Protein AF-E6PBZ8-F1 (afdb_monomer_lite)

Organism: NCBI:txid410659

Structure (mmCIF, N/CA/C/O backbone):
data_AF-E6PBZ8-F1
#
_entry.id   AF-E6PBZ8-F1
#
loop_
_atom_site.group_PDB
_atom_site.id
_atom_site.type_symbol
_atom_site.label_atom_id
_atom_site.label_alt_id
_atom_site.label_comp_id
_atom_site.label_asym_id
_atom_site.label_entity_id
_atom_site.label_seq_id
_atom_site.pdbx_PDB_ins_code
_atom_site.Cartn_x
_atom_site.Cartn_y
_atom_site.Cartn_z
_atom_site.occupancy
_atom_site.B_iso_or_equiv
_atom_site.auth_seq_id
_atom_site.auth_comp_id
_atom_site.auth_asym_id
_atom_site.auth_atom_id
_atom_site.pdbx_PDB_model_num
ATOM 1 N N . MET A 1 1 ? -17.687 26.657 34.876 1.00 52.50 1 MET A N 1
ATOM 2 C CA . MET A 1 1 ? -18.393 25.420 34.482 1.00 52.50 1 MET A CA 1
ATOM 3 C C . MET A 1 1 ? -18.304 25.271 32.972 1.00 52.50 1 MET A C 1
ATOM 5 O O . MET A 1 1 ? -19.085 25.896 32.281 1.00 52.50 1 MET A O 1
ATOM 9 N N . THR A 1 2 ? -17.357 24.486 32.464 1.00 48.31 2 THR A N 1
ATOM 10 C CA . THR A 1 2 ? -17.382 23.969 31.081 1.00 48.31 2 THR A CA 1
ATOM 11 C C . THR A 1 2 ? -16.402 22.808 31.036 1.00 48.31 2 THR A C 1
ATOM 13 O O . THR A 1 2 ? -15.195 22.968 30.885 1.00 48.31 2 THR A O 1
ATOM 16 N N . ARG A 1 3 ? -16.938 21.614 31.295 1.00 47.16 3 ARG A N 1
ATOM 17 C CA . ARG A 1 3 ? -16.211 20.349 31.195 1.00 47.16 3 ARG A CA 1
ATOM 18 C C . ARG A 1 3 ? -15.881 20.171 29.711 1.00 47.16 3 ARG A C 1
ATOM 20 O O . ARG A 1 3 ? -16.787 19.899 28.930 1.00 47.16 3 ARG A O 1
ATOM 27 N N . ARG A 1 4 ? -14.621 20.368 29.302 1.00 49.34 4 ARG A N 1
ATOM 28 C CA . ARG A 1 4 ? -14.159 19.893 27.991 1.00 49.34 4 ARG A CA 1
ATOM 29 C C . ARG A 1 4 ? -14.256 18.374 28.037 1.00 49.34 4 ARG A C 1
ATOM 31 O O . ARG A 1 4 ? -13.533 17.732 28.794 1.00 49.34 4 ARG A O 1
ATOM 38 N N . ALA A 1 5 ? -15.237 17.842 27.317 1.00 47.09 5 ALA A N 1
ATOM 39 C CA . ALA A 1 5 ? -15.477 16.419 27.206 1.00 47.09 5 ALA A CA 1
ATOM 40 C C . ALA A 1 5 ? -14.221 15.767 26.627 1.00 47.09 5 ALA A C 1
ATOM 42 O O . ALA A 1 5 ? -13.867 15.969 25.469 1.00 47.09 5 ALA A O 1
ATOM 43 N N . THR A 1 6 ? -13.528 15.016 27.472 1.00 49.75 6 THR A N 1
ATOM 44 C CA . THR A 1 6 ? -12.565 14.018 27.051 1.00 49.75 6 THR A CA 1
ATOM 45 C C . THR A 1 6 ? -13.349 12.956 26.291 1.00 49.75 6 THR A C 1
ATOM 47 O O . THR A 1 6 ? -14.029 12.126 26.894 1.00 49.75 6 THR A O 1
ATOM 50 N N . THR A 1 7 ? -13.285 12.962 24.960 1.00 50.97 7 THR A N 1
ATOM 51 C CA . THR A 1 7 ? -13.652 11.784 24.165 1.00 50.97 7 THR A CA 1
ATOM 52 C C . THR A 1 7 ? -12.567 10.736 24.364 1.00 50.97 7 THR A C 1
ATOM 54 O O . THR A 1 7 ? -11.676 10.526 23.549 1.00 50.97 7 THR A O 1
ATOM 57 N N . SER A 1 8 ? -12.630 10.127 25.544 1.00 61.25 8 SER A N 1
ATOM 58 C CA . SER A 1 8 ? -12.013 8.863 25.879 1.00 61.25 8 SER A CA 1
ATOM 59 C C . SER A 1 8 ? -12.792 7.780 25.148 1.00 61.25 8 SER A C 1
ATOM 61 O O . SER A 1 8 ? -13.760 7.244 25.684 1.00 61.25 8 SER A O 1
ATOM 63 N N . THR A 1 9 ? -12.338 7.428 23.953 1.00 54.09 9 THR A N 1
ATOM 64 C CA . THR A 1 9 ? -12.685 6.145 23.357 1.00 54.09 9 THR A CA 1
ATOM 65 C C . THR A 1 9 ? -11.416 5.313 23.326 1.00 54.09 9 THR A C 1
ATOM 67 O O . THR A 1 9 ? -10.569 5.468 22.453 1.00 54.09 9 THR A O 1
ATOM 70 N N . ARG A 1 10 ? -11.259 4.451 24.336 1.00 55.72 10 ARG A N 1
ATOM 71 C CA . ARG A 1 10 ? -10.284 3.360 24.300 1.00 55.72 10 ARG A CA 1
ATOM 72 C C . ARG A 1 10 ? -10.794 2.353 23.274 1.00 55.72 10 ARG A C 1
ATOM 74 O O . ARG A 1 10 ? -11.552 1.446 23.611 1.00 55.72 10 ARG A O 1
ATOM 81 N N . HIS A 1 11 ? -10.452 2.566 22.017 1.00 48.88 11 HIS A N 1
ATOM 82 C CA . HIS A 1 11 ? -10.556 1.552 20.982 1.00 48.88 11 HIS A CA 1
ATOM 83 C C . HIS A 1 11 ? -9.146 1.253 20.510 1.00 48.88 11 HIS A C 1
ATOM 85 O O . HIS A 1 11 ? -8.330 2.164 20.394 1.00 48.88 11 HIS A O 1
ATOM 91 N N . ASP A 1 12 ? -8.875 -0.032 20.323 1.00 54.25 12 ASP A N 1
ATOM 92 C CA . ASP A 1 12 ? -7.735 -0.572 19.595 1.00 54.25 12 ASP A CA 1
ATOM 93 C C . ASP A 1 12 ? -7.587 0.213 18.275 1.00 54.25 12 ASP A C 1
ATOM 95 O O . ASP A 1 12 ? -8.333 -0.010 17.319 1.00 54.25 12 ASP A O 1
ATOM 99 N N . GLY A 1 13 ? -6.759 1.268 18.295 1.00 56.31 13 GLY A N 1
ATOM 100 C CA . GLY A 1 13 ? -6.838 2.391 17.346 1.00 56.31 13 GLY A CA 1
ATOM 101 C C . GLY A 1 13 ? -6.682 1.947 15.897 1.00 56.31 13 GLY A C 1
ATOM 102 O O . GLY A 1 13 ? -7.365 2.450 15.000 1.00 56.31 13 GLY A O 1
ATOM 103 N N . THR A 1 14 ? -5.899 0.892 15.715 1.00 61.41 14 THR A N 1
ATOM 104 C CA . THR A 1 14 ? -5.510 0.327 14.434 1.00 61.41 14 THR A CA 1
ATOM 105 C C . THR A 1 14 ? -6.686 -0.273 13.679 1.00 61.41 14 THR A C 1
ATOM 107 O O . THR A 1 14 ? -6.867 -0.009 12.489 1.00 61.41 14 THR A O 1
ATOM 110 N N . SER A 1 15 ? -7.542 -1.030 14.371 1.00 64.38 15 SER A N 1
ATOM 111 C CA . SER A 1 15 ? -8.666 -1.730 13.744 1.00 64.38 15 SER A CA 1
ATOM 112 C C . SER A 1 15 ? -9.691 -0.748 13.159 1.00 64.38 15 SER A C 1
ATOM 114 O O . SER A 1 15 ? -10.219 -0.963 12.071 1.00 64.38 15 SER A O 1
ATOM 116 N N . SER A 1 16 ? -9.919 0.389 13.825 1.00 78.75 16 SER A N 1
ATOM 117 C CA . SER A 1 16 ? -10.888 1.398 13.367 1.00 78.75 16 SER A CA 1
ATOM 118 C C . SER A 1 16 ? -10.411 2.207 12.155 1.00 78.75 16 SER A C 1
ATOM 120 O O . SER A 1 16 ? -11.218 2.631 11.325 1.00 78.75 16 SER A O 1
ATOM 122 N N . ILE A 1 17 ? -9.099 2.416 12.036 1.00 85.94 17 ILE A N 1
ATOM 123 C CA . ILE A 1 17 ? -8.491 3.187 10.950 1.00 85.94 17 ILE A CA 1
ATOM 124 C C . ILE A 1 17 ? -8.441 2.347 9.674 1.00 85.94 17 ILE A C 1
ATOM 126 O O . ILE A 1 17 ? -8.851 2.820 8.615 1.00 85.94 17 ILE A O 1
ATOM 130 N N . VAL A 1 18 ? -8.046 1.076 9.784 1.00 87.56 18 VAL A N 1
ATOM 131 C CA . VAL A 1 18 ? -8.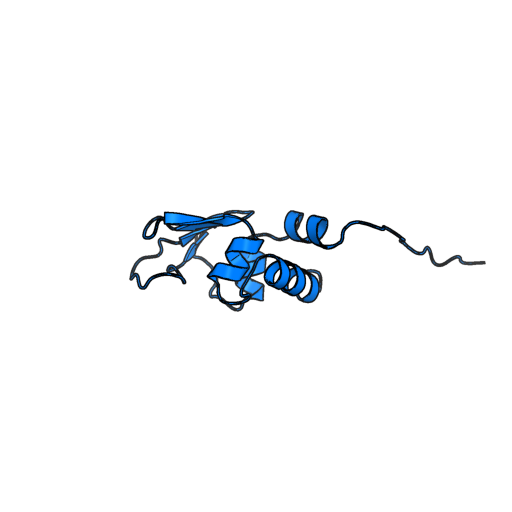046 0.127 8.659 1.00 87.56 18 VAL A CA 1
ATOM 132 C C . VAL A 1 18 ? -9.457 -0.053 8.081 1.00 87.56 18 VAL A C 1
ATOM 134 O O . VAL A 1 18 ? -9.629 -0.056 6.861 1.00 87.56 18 VAL A O 1
ATOM 137 N N . GLU A 1 19 ? -10.481 -0.114 8.938 1.00 87.69 19 GLU A N 1
ATOM 138 C CA . GLU A 1 19 ? -11.890 -0.212 8.526 1.00 87.69 19 GLU A CA 1
ATOM 139 C C . GLU A 1 19 ? -12.402 1.037 7.797 1.00 87.69 19 GLU A C 1
ATOM 141 O O . GLU A 1 19 ? -13.338 0.958 6.999 1.00 87.69 19 GLU A O 1
ATOM 146 N N . ARG A 1 20 ? -11.787 2.203 8.010 1.00 89.62 20 ARG A N 1
ATOM 147 C CA . ARG A 1 20 ? -12.161 3.459 7.341 1.00 89.62 20 ARG A CA 1
ATOM 148 C C . ARG A 1 20 ? -11.362 3.687 6.065 1.00 89.62 20 ARG A C 1
ATOM 150 O O . ARG A 1 20 ? -11.957 4.048 5.053 1.00 89.62 20 ARG A O 1
ATOM 157 N N . ALA A 1 21 ? -10.068 3.385 6.080 1.00 91.75 21 ALA A N 1
ATOM 158 C CA . ALA A 1 21 ? -9.177 3.566 4.943 1.00 91.75 21 ALA A CA 1
ATOM 159 C C . ALA A 1 21 ? -9.612 2.744 3.727 1.00 91.75 21 ALA A C 1
ATOM 161 O O . ALA A 1 21 ? -10.012 1.580 3.843 1.00 91.75 21 ALA A O 1
ATOM 162 N N . THR A 1 22 ? -9.545 3.349 2.544 1.00 93.69 22 THR A N 1
ATOM 163 C CA . THR A 1 22 ? -9.713 2.641 1.276 1.00 93.69 22 THR A CA 1
ATOM 164 C C . THR A 1 22 ? -8.370 2.394 0.603 1.00 93.69 22 THR A C 1
ATOM 166 O O . THR A 1 22 ? -7.373 3.055 0.893 1.00 93.69 22 THR A O 1
ATOM 169 N N . ALA A 1 23 ? -8.335 1.455 -0.343 1.00 93.75 23 ALA A N 1
ATOM 170 C CA . ALA A 1 23 ? -7.120 1.199 -1.112 1.00 93.75 23 ALA A CA 1
ATOM 171 C C . ALA A 1 23 ? -6.668 2.431 -1.912 1.00 93.75 23 ALA A C 1
ATOM 173 O O . ALA A 1 23 ? -5.475 2.616 -2.129 1.00 93.75 23 ALA A O 1
ATOM 174 N N . ARG A 1 24 ? -7.613 3.288 -2.329 1.00 92.62 24 ARG A N 1
ATOM 175 C CA . ARG A 1 24 ? -7.303 4.554 -3.005 1.00 92.62 24 ARG A CA 1
ATOM 176 C C . ARG A 1 24 ? -6.657 5.560 -2.061 1.00 92.62 24 ARG A C 1
ATOM 178 O O . ARG A 1 24 ? -5.685 6.190 -2.458 1.00 92.62 24 ARG A O 1
ATOM 185 N N . ASP A 1 25 ? -7.157 5.677 -0.831 1.00 93.31 25 ASP A N 1
ATOM 186 C CA . ASP A 1 25 ? -6.552 6.563 0.172 1.00 93.31 25 ASP A CA 1
ATOM 187 C C . ASP A 1 25 ? -5.110 6.145 0.441 1.00 93.31 25 ASP A C 1
ATOM 189 O O . ASP A 1 25 ? -4.202 6.964 0.380 1.00 93.31 25 ASP A O 1
ATOM 193 N N . VAL A 1 26 ? -4.887 4.845 0.644 1.00 93.69 26 VAL A N 1
ATOM 194 C CA . VAL A 1 26 ? -3.548 4.278 0.848 1.00 93.69 26 VAL A CA 1
ATOM 195 C C . VAL A 1 26 ? -2.638 4.554 -0.342 1.00 93.69 26 VAL A C 1
ATOM 197 O O . VAL A 1 26 ? -1.504 4.977 -0.148 1.00 93.69 26 VAL A O 1
ATOM 200 N N . LEU A 1 27 ? -3.127 4.349 -1.567 1.00 93.44 27 LEU A N 1
ATOM 201 C CA . LEU A 1 27 ? -2.354 4.606 -2.779 1.00 93.44 27 LEU A CA 1
ATOM 202 C C . LEU A 1 27 ? -1.915 6.076 -2.869 1.00 93.44 27 LEU A C 1
ATOM 204 O O . LEU A 1 27 ? -0.756 6.358 -3.171 1.00 93.44 27 LEU A O 1
ATOM 208 N N . ARG A 1 28 ? -2.832 6.999 -2.559 1.00 91.81 28 ARG A N 1
ATOM 209 C CA . ARG A 1 28 ? -2.568 8.439 -2.543 1.00 91.81 28 ARG A CA 1
ATOM 210 C C . ARG A 1 28 ? -1.566 8.820 -1.456 1.00 91.81 28 ARG A C 1
ATOM 212 O O . ARG A 1 28 ? -0.613 9.534 -1.747 1.00 91.81 28 ARG A O 1
ATOM 219 N N . LEU A 1 29 ? -1.754 8.322 -0.233 1.00 92.44 29 LEU A N 1
ATOM 220 C CA . LEU A 1 29 ? -0.843 8.555 0.894 1.00 92.44 29 LEU A CA 1
ATOM 221 C C . LEU A 1 29 ? 0.562 8.007 0.614 1.00 92.44 29 LEU A C 1
ATOM 223 O O . LEU A 1 29 ? 1.554 8.621 0.989 1.00 92.44 29 LEU A O 1
ATOM 227 N N . ALA A 1 30 ? 0.651 6.877 -0.087 1.00 91.19 30 ALA A N 1
ATOM 228 C CA . ALA A 1 30 ? 1.911 6.273 -0.507 1.00 91.19 30 ALA A CA 1
ATOM 229 C C . ALA A 1 30 ? 2.578 6.998 -1.697 1.00 91.19 30 ALA A C 1
ATOM 231 O O . ALA A 1 30 ? 3.668 6.609 -2.108 1.00 91.19 30 ALA A O 1
ATOM 232 N N . GLY A 1 31 ? 1.945 8.032 -2.267 1.00 90.56 31 GLY A N 1
ATOM 233 C CA . GLY A 1 31 ? 2.504 8.832 -3.361 1.00 90.56 31 GLY A CA 1
ATOM 234 C C . GLY A 1 31 ? 2.471 8.156 -4.736 1.00 90.56 31 GLY A C 1
ATOM 235 O O . GLY A 1 31 ? 3.212 8.555 -5.635 1.00 90.56 31 GLY A O 1
ATOM 236 N N . PHE A 1 32 ? 1.635 7.134 -4.923 1.00 89.25 32 PHE A N 1
ATOM 237 C CA . PHE A 1 32 ? 1.489 6.457 -6.211 1.00 89.25 32 PHE A CA 1
ATOM 238 C C . PHE A 1 32 ? 0.545 7.224 -7.145 1.00 89.25 32 PHE A C 1
ATOM 240 O O . PHE A 1 32 ? -0.317 7.991 -6.715 1.00 89.25 32 PHE A O 1
ATOM 247 N N . ALA A 1 33 ? 0.703 6.998 -8.452 1.00 85.31 33 ALA A N 1
ATOM 248 C CA . ALA A 1 33 ? -0.156 7.607 -9.462 1.00 85.31 33 ALA A CA 1
ATOM 249 C C . ALA A 1 33 ? -1.622 7.176 -9.289 1.00 85.31 33 ALA A C 1
ATOM 251 O O . ALA A 1 33 ? -1.907 6.022 -8.957 1.00 85.31 33 ALA A O 1
ATOM 252 N N . GLU A 1 34 ? -2.548 8.099 -9.563 1.00 87.88 34 GLU A N 1
ATOM 253 C CA . GLU A 1 34 ? -3.981 7.811 -9.503 1.00 87.88 34 GLU A CA 1
ATOM 254 C C . GLU A 1 34 ? -4.337 6.646 -10.443 1.00 87.88 34 GLU A C 1
ATOM 256 O O . GLU A 1 34 ? -3.836 6.564 -11.574 1.00 87.88 34 GLU A O 1
ATOM 261 N N . PRO A 1 35 ? -5.207 5.727 -9.994 1.00 91.06 35 PRO A N 1
ATOM 262 C CA . PRO A 1 35 ? -5.604 4.599 -10.808 1.00 91.06 35 PRO A CA 1
ATOM 263 C C . PRO A 1 35 ? -6.398 5.053 -12.029 1.00 91.06 35 PRO A C 1
ATOM 265 O O . PRO A 1 35 ? -7.033 6.108 -12.045 1.00 91.06 35 PRO A O 1
ATOM 268 N N . ASN A 1 36 ? -6.422 4.209 -13.058 1.00 90.88 36 ASN A N 1
ATOM 269 C CA . ASN A 1 36 ? -7.251 4.474 -14.226 1.00 90.88 36 ASN A CA 1
ATOM 270 C C . ASN A 1 36 ? -8.758 4.456 -13.879 1.00 90.88 36 ASN A C 1
ATOM 272 O O . ASN A 1 36 ? -9.170 4.116 -12.767 1.00 90.88 36 ASN A O 1
ATOM 276 N N . ARG A 1 37 ? -9.611 4.763 -14.868 1.00 87.69 37 ARG A N 1
ATOM 277 C CA . ARG A 1 37 ? -11.082 4.793 -14.708 1.00 87.69 37 ARG A CA 1
ATOM 278 C C . ARG A 1 37 ? -11.681 3.489 -14.161 1.00 87.69 37 ARG A C 1
ATOM 280 O O . ARG A 1 37 ? -12.743 3.525 -13.550 1.00 87.69 37 ARG A O 1
ATOM 287 N N . SER A 1 38 ? -10.994 2.366 -14.347 1.00 88.94 38 SER A N 1
ATOM 288 C CA . SER A 1 38 ? -11.396 1.046 -13.860 1.00 88.94 38 SER A CA 1
ATOM 289 C C . SER A 1 38 ? -10.760 0.671 -12.515 1.00 88.94 38 SER A C 1
ATOM 291 O O . SER A 1 38 ? -10.889 -0.468 -12.088 1.00 88.94 38 SER A O 1
ATOM 293 N N . GLY A 1 39 ? -10.051 1.588 -11.847 1.00 90.81 39 GLY A N 1
ATOM 294 C CA . GLY A 1 39 ? -9.397 1.315 -10.567 1.00 90.81 39 GLY A CA 1
ATOM 295 C C . GLY A 1 39 ? -8.118 0.483 -10.685 1.00 90.81 39 GLY A C 1
ATOM 296 O O . GLY A 1 39 ? -7.729 -0.154 -9.711 1.00 90.81 39 GLY A O 1
ATOM 297 N N . MET A 1 40 ? -7.473 0.449 -11.855 1.00 92.81 40 MET A N 1
ATOM 298 C CA . MET A 1 40 ? -6.275 -0.363 -12.080 1.00 92.81 40 MET A CA 1
ATOM 299 C C . MET A 1 40 ? -5.010 0.480 -12.265 1.00 92.81 40 MET A C 1
ATOM 301 O O . MET A 1 40 ? -5.057 1.566 -12.848 1.00 92.81 40 MET A O 1
ATOM 305 N N . ILE A 1 41 ? -3.882 -0.071 -11.817 1.00 91.81 41 ILE A N 1
ATOM 306 C CA . ILE A 1 41 ? -2.518 0.434 -12.033 1.00 91.81 41 ILE A CA 1
ATOM 307 C C . ILE A 1 41 ? -1.612 -0.688 -12.562 1.00 91.81 41 ILE A C 1
ATOM 309 O O . ILE A 1 41 ? -1.985 -1.867 -12.538 1.00 91.81 41 ILE A O 1
ATOM 313 N N . SER A 1 42 ? -0.421 -0.333 -13.045 1.00 92.31 42 SER A N 1
ATOM 314 C CA . SER A 1 42 ? 0.646 -1.313 -13.282 1.00 92.31 42 SER A CA 1
ATOM 315 C C . SER A 1 42 ? 1.059 -1.946 -11.957 1.00 92.31 42 SER A C 1
ATOM 317 O O . SER A 1 42 ? 1.142 -1.251 -10.943 1.00 92.31 42 SER A O 1
ATOM 319 N N . CYS A 1 43 ? 1.297 -3.257 -11.938 1.00 91.69 43 CYS A N 1
ATOM 320 C CA . CYS A 1 43 ? 1.646 -3.921 -10.693 1.00 91.69 43 CYS A CA 1
ATOM 321 C C . CYS A 1 43 ? 2.974 -3.391 -10.120 1.00 91.69 43 CYS A C 1
ATOM 323 O O . CYS A 1 43 ? 3.981 -3.394 -10.822 1.00 91.69 43 CYS A O 1
ATOM 325 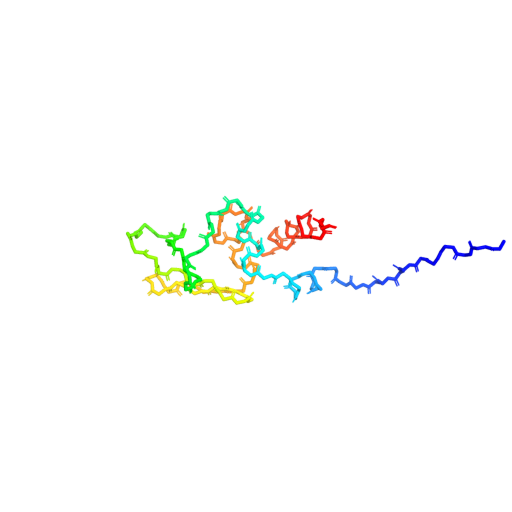N N . PRO A 1 44 ? 3.007 -2.996 -8.833 1.00 87.81 44 PRO A N 1
ATOM 326 C CA . PRO A 1 44 ? 4.244 -2.579 -8.171 1.00 87.81 44 PRO A CA 1
ATOM 327 C C . PRO A 1 44 ? 5.157 -3.765 -7.805 1.00 87.81 44 PRO A C 1
ATOM 329 O O . PRO A 1 44 ? 6.313 -3.564 -7.457 1.00 87.81 44 PRO A O 1
ATOM 332 N N . ILE A 1 45 ? 4.647 -5.002 -7.881 1.00 88.88 45 ILE A N 1
ATOM 333 C CA . ILE A 1 45 ? 5.343 -6.225 -7.441 1.00 88.88 45 ILE A CA 1
ATOM 334 C C . ILE A 1 45 ? 6.128 -6.874 -8.588 1.00 88.88 45 ILE A C 1
ATOM 336 O O . ILE A 1 45 ? 7.185 -7.456 -8.367 1.00 88.88 45 ILE A O 1
ATOM 340 N N . HIS A 1 46 ? 5.608 -6.813 -9.815 1.00 88.06 46 HIS A N 1
ATOM 341 C CA . HIS A 1 46 ? 6.247 -7.411 -10.984 1.00 88.06 46 HIS A CA 1
ATOM 342 C C . HIS A 1 46 ? 6.227 -6.436 -12.154 1.00 88.06 46 HIS A C 1
ATOM 344 O O . HIS A 1 46 ? 5.276 -5.679 -12.328 1.00 88.06 46 HIS A O 1
ATOM 350 N N . ALA A 1 47 ? 7.273 -6.477 -12.975 1.00 86.75 47 ALA A N 1
ATOM 351 C CA . ALA A 1 47 ? 7.355 -5.631 -14.151 1.00 86.75 47 ALA A CA 1
ATOM 352 C C . ALA A 1 47 ? 6.369 -6.114 -15.226 1.00 86.75 47 ALA A C 1
ATOM 354 O O . ALA A 1 47 ? 6.571 -7.157 -15.849 1.00 86.75 47 ALA A O 1
ATOM 355 N N . GLU A 1 48 ? 5.324 -5.329 -15.473 1.00 84.62 48 GLU A N 1
ATOM 356 C CA . GLU A 1 48 ? 4.380 -5.532 -16.570 1.00 84.62 48 GLU A CA 1
ATOM 357 C C . GLU A 1 48 ? 4.124 -4.235 -17.342 1.00 84.62 48 GLU A C 1
ATOM 359 O O . GLU A 1 48 ? 4.339 -3.131 -16.841 1.00 84.62 48 GLU A O 1
ATOM 364 N N . ARG A 1 49 ? 3.656 -4.369 -18.588 1.00 82.25 49 ARG A N 1
ATOM 365 C CA . ARG A 1 49 ? 3.326 -3.224 -19.456 1.00 82.25 49 ARG A CA 1
ATOM 366 C C . ARG A 1 49 ? 1.854 -2.822 -19.390 1.00 82.25 49 ARG A C 1
ATOM 368 O O . ARG A 1 49 ? 1.508 -1.725 -19.815 1.00 82.25 49 ARG A O 1
ATOM 375 N N . SER A 1 50 ? 0.991 -3.712 -18.913 1.00 86.06 50 SER A N 1
ATOM 376 C CA . SER A 1 50 ? -0.447 -3.483 -18.805 1.00 86.06 50 SER A CA 1
ATOM 377 C C . SER A 1 50 ? -0.821 -3.144 -17.363 1.00 86.06 50 SER A C 1
ATOM 379 O O . SER A 1 50 ? -0.058 -3.382 -16.436 1.00 86.06 50 SER A O 1
ATOM 381 N N . ALA A 1 51 ? -1.990 -2.544 -17.154 1.00 88.50 51 ALA A N 1
ATOM 382 C CA . ALA A 1 51 ? -2.510 -2.355 -15.807 1.00 88.50 51 ALA A CA 1
ATOM 383 C C . ALA A 1 51 ? -3.242 -3.634 -15.380 1.00 88.50 51 ALA A 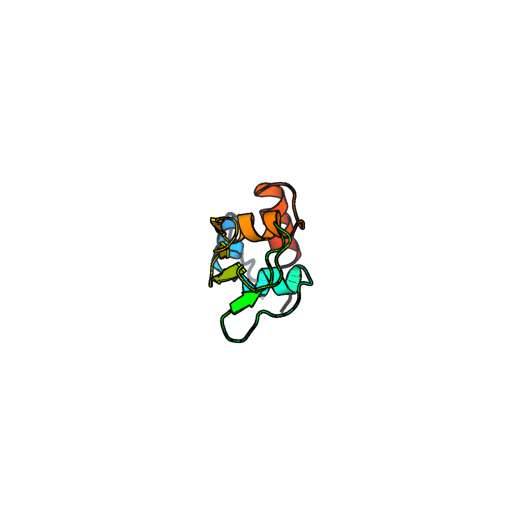C 1
ATOM 385 O O . ALA A 1 51 ? -4.390 -3.827 -15.780 1.00 88.50 51 ALA A O 1
ATOM 386 N N . SER A 1 52 ? -2.598 -4.514 -14.605 1.00 90.38 52 SER A N 1
ATOM 387 C CA . SER A 1 52 ? -3.247 -5.722 -14.065 1.00 90.38 52 SER A CA 1
ATOM 388 C C . SER A 1 52 ? -3.508 -5.674 -12.559 1.00 90.38 52 SER A C 1
ATOM 390 O O . SER A 1 52 ? -4.074 -6.620 -12.007 1.00 90.38 52 SER A O 1
ATOM 392 N N . PHE A 1 53 ? -3.128 -4.594 -11.872 1.00 93.56 53 PHE A N 1
ATOM 393 C CA . PHE A 1 53 ? -3.321 -4.435 -10.433 1.00 93.56 53 PHE A CA 1
ATOM 394 C C . PHE A 1 53 ? -4.588 -3.635 -10.139 1.00 93.56 53 PHE A C 1
ATOM 396 O O . PHE A 1 53 ? -4.607 -2.413 -10.254 1.00 93.56 53 PHE A O 1
ATOM 403 N N . HIS A 1 54 ? -5.656 -4.331 -9.766 1.00 94.69 54 HIS A N 1
ATOM 404 C CA . HIS A 1 54 ? -6.955 -3.746 -9.459 1.00 94.69 54 HIS A CA 1
ATOM 405 C C . HIS A 1 54 ? -7.048 -3.393 -7.973 1.00 94.69 54 HIS A C 1
ATOM 407 O O . HIS A 1 54 ? -6.966 -4.263 -7.102 1.00 94.69 54 HIS A O 1
ATOM 413 N N . LEU A 1 55 ? -7.248 -2.107 -7.698 1.00 94.69 55 LEU A N 1
ATOM 414 C CA . LEU A 1 55 ? -7.559 -1.578 -6.377 1.00 94.69 55 LEU A CA 1
ATOM 415 C C . LEU A 1 55 ? -9.051 -1.744 -6.095 1.00 94.69 55 LEU A C 1
ATOM 417 O O . LEU A 1 55 ? -9.903 -1.167 -6.769 1.00 94.69 55 LEU A O 1
ATOM 421 N N . LEU A 1 56 ? -9.351 -2.534 -5.073 1.00 93.25 56 LEU A N 1
ATOM 422 C CA . LEU A 1 56 ? -10.694 -2.715 -4.536 1.00 93.25 56 LEU A CA 1
ATOM 423 C C . LEU A 1 56 ? -10.935 -1.679 -3.434 1.00 93.25 56 LEU A C 1
ATOM 425 O O . LEU A 1 56 ? -10.012 -1.013 -2.985 1.00 93.25 56 LEU A O 1
ATOM 429 N N . THR A 1 57 ? -12.155 -1.566 -2.911 1.00 92.19 57 THR A N 1
ATOM 430 C CA . THR A 1 57 ? -12.424 -0.609 -1.823 1.00 92.19 57 THR A CA 1
ATOM 431 C C . THR A 1 57 ? -11.556 -0.871 -0.588 1.00 92.19 57 THR A C 1
ATOM 433 O O . THR A 1 57 ? -11.009 0.071 -0.024 1.00 92.19 57 THR A O 1
ATOM 436 N N . LYS A 1 58 ? -11.391 -2.138 -0.186 1.00 93.12 58 LYS A N 1
ATOM 437 C CA . LYS A 1 58 ? -10.706 -2.547 1.058 1.00 93.12 58 LYS A CA 1
ATOM 438 C C . LYS A 1 58 ? -9.488 -3.449 0.838 1.00 93.12 58 LYS A C 1
ATOM 440 O O . LYS A 1 58 ? -9.102 -4.214 1.717 1.00 93.12 58 LYS A O 1
ATOM 445 N N . GLY A 1 59 ? -8.886 -3.386 -0.343 1.00 93.38 59 GLY A N 1
ATOM 446 C CA . GLY A 1 59 ? -7.750 -4.237 -0.672 1.00 93.38 59 GLY A CA 1
ATOM 447 C C . GLY A 1 59 ? -7.383 -4.170 -2.141 1.00 93.38 59 GLY A C 1
ATOM 448 O O . GLY A 1 59 ? -7.682 -3.194 -2.826 1.00 93.38 59 GLY A O 1
ATOM 449 N N . PHE A 1 60 ? -6.754 -5.226 -2.638 1.00 95.75 60 PHE A N 1
ATOM 450 C CA . PHE A 1 60 ? -6.290 -5.273 -4.016 1.00 95.75 60 PHE A CA 1
ATOM 451 C C . PHE A 1 60 ? -6.252 -6.691 -4.570 1.00 95.75 60 PHE A C 1
ATOM 453 O O . PHE A 1 60 ? -6.233 -7.684 -3.834 1.00 95.75 60 PHE A O 1
ATOM 460 N N . ARG A 1 61 ? -6.182 -6.770 -5.898 1.00 95.75 61 ARG A N 1
ATOM 461 C CA . ARG A 1 61 ? -5.880 -8.000 -6.619 1.00 95.75 61 ARG A CA 1
ATOM 462 C C . ARG A 1 61 ? -5.114 -7.708 -7.902 1.00 95.75 61 ARG A C 1
ATOM 464 O O . ARG A 1 61 ? -5.564 -6.930 -8.734 1.00 95.75 61 ARG A O 1
ATOM 471 N N . CYS A 1 62 ? -4.004 -8.404 -8.099 1.00 95.00 62 CYS A N 1
ATOM 472 C CA . CYS A 1 62 ? -3.270 -8.433 -9.351 1.00 95.00 62 CYS A CA 1
ATOM 473 C C . CYS A 1 62 ? -3.652 -9.670 -10.168 1.00 95.00 62 CYS A C 1
ATOM 475 O O . CYS A 1 62 ? -3.554 -10.798 -9.684 1.00 95.00 62 CYS A O 1
ATOM 477 N N . PHE A 1 63 ? -4.083 -9.463 -11.411 1.00 91.31 63 PHE A N 1
ATOM 478 C CA . PHE A 1 63 ? -4.431 -10.550 -12.327 1.00 91.31 63 PHE A CA 1
ATOM 479 C C . PHE A 1 63 ? -3.197 -11.173 -12.999 1.00 91.31 63 PHE A C 1
ATOM 481 O O . PHE A 1 63 ? -3.268 -12.337 -13.380 1.00 91.31 63 PHE A O 1
ATOM 488 N N . GLY A 1 64 ? -2.085 -10.435 -13.116 1.00 89.44 64 GLY A N 1
ATOM 489 C CA . GLY A 1 64 ? -0.842 -10.919 -13.727 1.00 89.44 64 GLY A CA 1
ATOM 490 C C . GLY A 1 64 ? -0.040 -11.864 -12.827 1.00 89.44 64 GLY A C 1
ATOM 491 O O . GLY A 1 64 ? 0.270 -12.980 -13.232 1.00 89.44 64 GLY A O 1
ATOM 492 N N . CYS A 1 65 ? 0.260 -11.451 -11.589 1.00 91.56 65 CYS A N 1
ATOM 493 C CA . CYS A 1 65 ? 1.073 -12.248 -10.656 1.00 91.56 65 CYS A CA 1
ATOM 494 C C . CYS A 1 65 ? 0.268 -12.992 -9.576 1.00 91.56 65 CYS A C 1
ATOM 496 O O . CYS A 1 65 ? 0.833 -13.769 -8.812 1.00 91.56 65 CYS A O 1
ATOM 498 N N . GLY A 1 66 ? -1.043 -12.747 -9.474 1.00 91.19 66 GLY A N 1
ATOM 499 C CA . GLY A 1 66 ? -1.919 -13.402 -8.496 1.00 91.19 66 GLY A CA 1
ATOM 500 C C . GLY A 1 66 ? -1.888 -12.811 -7.082 1.00 91.19 66 GLY A C 1
ATOM 501 O O . GLY A 1 66 ? -2.633 -13.282 -6.219 1.00 91.19 66 GLY A O 1
ATOM 502 N N . ALA A 1 67 ? -1.083 -11.773 -6.835 1.00 93.62 67 ALA A N 1
ATOM 503 C CA . ALA A 1 67 ? -1.036 -11.098 -5.541 1.00 93.62 67 ALA A CA 1
ATOM 504 C C . ALA A 1 67 ? -2.412 -10.532 -5.154 1.00 93.62 67 ALA A C 1
ATOM 506 O O . ALA A 1 67 ? -3.126 -9.958 -5.979 1.00 93.62 67 ALA A O 1
ATOM 507 N N . ARG A 1 68 ? -2.789 -10.690 -3.888 1.00 95.25 68 ARG A N 1
ATOM 508 C CA . ARG A 1 68 ? -4.052 -10.200 -3.327 1.00 95.25 68 ARG A CA 1
ATOM 509 C C . ARG A 1 68 ? -3.894 -9.966 -1.834 1.00 95.25 68 ARG A C 1
ATOM 511 O O . ARG A 1 68 ? -3.107 -10.659 -1.194 1.00 95.25 68 ARG A O 1
ATOM 518 N N . GLY A 1 69 ? -4.684 -9.059 -1.283 1.00 94.50 69 GLY A N 1
ATOM 519 C CA . GLY A 1 69 ? -4.649 -8.771 0.145 1.00 94.50 69 GLY A CA 1
ATOM 520 C C . GLY A 1 69 ? -5.563 -7.620 0.536 1.00 94.50 69 GLY A C 1
ATOM 521 O O . GLY A 1 69 ? -6.233 -7.028 -0.315 1.00 94.50 69 GLY A O 1
ATOM 522 N N . GLY A 1 70 ? -5.606 -7.338 1.836 1.00 94.56 70 GLY A N 1
ATOM 523 C CA . GLY A 1 70 ? -6.348 -6.210 2.394 1.00 94.56 70 GLY A CA 1
ATOM 524 C C . GLY A 1 70 ? -5.553 -4.905 2.345 1.00 94.56 70 GLY A C 1
ATOM 525 O O . GLY A 1 70 ? -4.528 -4.801 1.675 1.00 94.56 70 GLY A O 1
ATOM 526 N N . ILE A 1 71 ? -6.012 -3.907 3.100 1.00 95.06 71 ILE A N 1
ATOM 527 C CA . ILE A 1 71 ? -5.356 -2.594 3.211 1.00 95.06 71 ILE A CA 1
ATOM 528 C C . ILE A 1 71 ? -3.921 -2.691 3.750 1.00 95.06 71 ILE A C 1
ATOM 530 O O . ILE A 1 71 ? -3.016 -2.085 3.190 1.00 95.06 71 ILE A O 1
ATOM 534 N N . LEU A 1 72 ? -3.682 -3.474 4.804 1.00 94.06 72 LEU A N 1
ATOM 535 C CA . LEU A 1 72 ? -2.333 -3.601 5.374 1.00 94.06 72 LEU A CA 1
ATOM 536 C C . LEU A 1 72 ? -1.372 -4.324 4.426 1.00 94.06 72 LEU A C 1
ATOM 538 O O . LEU A 1 72 ? -0.214 -3.935 4.299 1.00 94.06 72 LEU A O 1
ATOM 542 N N . ASP A 1 73 ? -1.868 -5.342 3.722 1.00 94.31 73 ASP A N 1
ATOM 543 C CA . ASP A 1 73 ? -1.085 -6.032 2.696 1.00 94.31 73 ASP A CA 1
ATOM 544 C C . ASP A 1 73 ? -0.774 -5.094 1.530 1.00 94.31 73 ASP A C 1
ATOM 546 O O . ASP A 1 73 ? 0.319 -5.160 0.981 1.00 94.31 73 ASP A O 1
ATOM 550 N N . LEU A 1 74 ? -1.709 -4.202 1.173 1.00 94.56 74 LEU A N 1
ATOM 551 C CA . LEU A 1 74 ? -1.498 -3.194 0.138 1.00 94.56 74 LEU A CA 1
ATOM 552 C C . LEU A 1 74 ? -0.307 -2.293 0.483 1.00 94.56 74 LEU A C 1
ATOM 554 O O . LEU A 1 74 ? 0.574 -2.108 -0.346 1.00 94.56 74 LEU A O 1
ATOM 558 N N . ILE A 1 75 ? -0.251 -1.776 1.712 1.00 94.69 75 ILE A N 1
ATOM 559 C CA . ILE A 1 75 ? 0.853 -0.924 2.182 1.00 94.69 75 ILE A CA 1
ATOM 560 C C . ILE A 1 75 ? 2.190 -1.672 2.085 1.00 94.69 75 ILE A C 1
ATOM 562 O O . ILE A 1 75 ? 3.183 -1.115 1.614 1.00 94.69 75 ILE A O 1
ATOM 566 N N . ALA A 1 76 ? 2.204 -2.952 2.466 1.00 93.19 76 ALA A N 1
ATOM 567 C CA . ALA A 1 76 ? 3.401 -3.776 2.373 1.00 93.19 76 ALA A CA 1
ATOM 568 C C . ALA A 1 76 ? 3.847 -4.001 0.915 1.00 93.19 76 ALA A C 1
ATOM 570 O O . ALA A 1 76 ? 5.017 -3.811 0.590 1.00 93.19 76 ALA A O 1
ATOM 571 N N . VAL A 1 77 ? 2.928 -4.340 -0.001 1.00 91.56 77 VAL A N 1
ATOM 572 C CA . VAL A 1 77 ? 3.287 -4.571 -1.417 1.00 91.56 77 VAL A CA 1
ATOM 573 C C . VAL A 1 77 ? 3.643 -3.297 -2.179 1.00 91.56 77 VAL A C 1
ATOM 575 O O . VAL A 1 77 ? 4.322 -3.377 -3.199 1.00 91.56 77 VAL A O 1
ATOM 578 N N . LEU A 1 78 ? 3.201 -2.131 -1.703 1.00 91.62 78 LEU A N 1
ATOM 579 C CA . LEU A 1 78 ? 3.628 -0.832 -2.226 1.00 91.62 78 LEU A CA 1
ATOM 580 C C . LEU A 1 78 ? 5.052 -0.460 -1.773 1.00 91.62 78 LEU A C 1
ATOM 582 O O . LEU A 1 78 ? 5.578 0.556 -2.216 1.00 91.62 78 LEU A O 1
ATOM 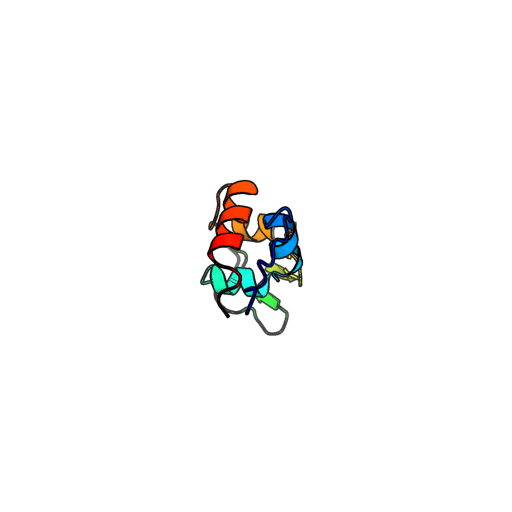586 N N . GLY A 1 79 ? 5.687 -1.265 -0.913 1.00 90.81 79 GLY A N 1
ATOM 587 C CA . GLY A 1 79 ? 7.044 -1.020 -0.417 1.00 90.81 79 GLY A CA 1
ATOM 588 C C . GLY A 1 79 ? 7.124 0.063 0.660 1.00 90.81 79 GLY A C 1
ATOM 589 O O . GLY A 1 79 ? 8.212 0.535 0.973 1.00 90.81 79 GLY A O 1
ATOM 590 N N . VAL A 1 80 ? 5.983 0.459 1.230 1.00 90.50 80 VAL A N 1
ATOM 591 C CA . VAL A 1 80 ? 5.901 1.476 2.288 1.00 90.50 80 VAL A CA 1
ATOM 592 C C . VAL A 1 80 ? 6.296 0.892 3.648 1.00 90.50 80 VAL A C 1
ATOM 594 O O . VAL A 1 80 ? 6.901 1.576 4.469 1.00 90.50 80 VAL A O 1
ATOM 597 N N . ALA A 1 81 ? 5.969 -0.381 3.883 1.00 91.00 81 ALA A N 1
ATOM 598 C CA . ALA A 1 81 ? 6.246 -1.091 5.128 1.00 91.00 81 ALA A CA 1
ATOM 599 C C . ALA A 1 81 ? 6.716 -2.530 4.864 1.00 91.00 81 ALA A C 1
ATOM 601 O O . ALA A 1 81 ? 6.366 -3.127 3.849 1.00 91.00 81 ALA A O 1
ATOM 602 N N . GLY A 1 82 ? 7.505 -3.092 5.784 1.00 86.38 82 GLY A N 1
ATOM 603 C CA . GLY A 1 82 ? 8.054 -4.449 5.652 1.00 86.38 82 GLY A CA 1
ATOM 604 C C . GLY A 1 82 ? 7.125 -5.562 6.148 1.00 86.38 82 GLY A C 1
ATOM 605 O O . GLY A 1 82 ? 7.285 -6.716 5.758 1.00 86.38 82 GLY A O 1
ATOM 606 N N . ASP A 1 83 ? 6.154 -5.235 7.000 1.00 88.50 83 ASP A N 1
ATOM 607 C CA . ASP A 1 83 ? 5.241 -6.189 7.627 1.00 88.50 83 ASP A CA 1
ATOM 608 C C . ASP A 1 8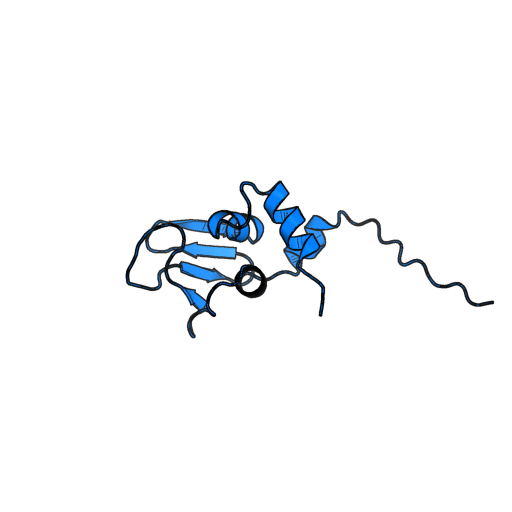3 ? 3.892 -5.528 7.978 1.00 88.50 83 ASP A C 1
ATOM 610 O O . ASP A 1 83 ? 3.704 -4.319 7.837 1.00 88.50 83 ASP A O 1
ATOM 614 N N . ARG A 1 84 ? 2.918 -6.323 8.441 1.00 87.50 84 ARG A N 1
ATOM 615 C CA . ARG A 1 84 ? 1.565 -5.825 8.748 1.00 87.50 84 ARG A CA 1
ATOM 616 C C . ARG A 1 84 ? 1.519 -4.861 9.936 1.00 87.50 84 ARG A C 1
ATOM 618 O O . ARG A 1 84 ? 0.656 -3.988 9.945 1.00 87.50 84 ARG A O 1
ATOM 625 N N . ALA A 1 85 ? 2.391 -5.016 10.931 1.00 88.19 85 ALA A N 1
ATOM 626 C CA . ALA A 1 85 ? 2.411 -4.156 12.111 1.00 88.19 85 ALA A CA 1
ATOM 627 C C . ALA A 1 85 ? 3.019 -2.788 11.778 1.00 88.19 85 ALA A C 1
ATOM 629 O O . ALA A 1 85 ? 2.468 -1.756 12.164 1.00 88.19 85 ALA A O 1
ATOM 630 N N . THR A 1 86 ? 4.102 -2.763 10.998 1.00 92.50 86 THR A N 1
ATOM 631 C CA . THR A 1 86 ? 4.666 -1.505 10.484 1.00 92.50 86 THR A CA 1
ATOM 632 C C . THR A 1 86 ? 3.714 -0.812 9.510 1.00 92.50 86 THR A C 1
ATOM 634 O O . THR A 1 86 ? 3.551 0.404 9.588 1.00 92.50 86 THR A O 1
ATOM 637 N N . ALA A 1 87 ? 3.000 -1.571 8.673 1.00 93.00 87 ALA A N 1
ATOM 638 C CA . ALA A 1 87 ? 1.959 -1.038 7.795 1.00 93.00 87 ALA A CA 1
ATOM 639 C C . ALA A 1 87 ? 0.808 -0.385 8.571 1.00 93.00 87 ALA A C 1
ATOM 641 O O . ALA A 1 87 ? 0.359 0.704 8.221 1.00 93.00 87 ALA A O 1
ATOM 642 N N . ALA A 1 88 ? 0.340 -1.048 9.630 1.00 91.69 88 ALA A N 1
ATOM 643 C CA . ALA A 1 88 ? -0.694 -0.531 10.516 1.00 91.69 88 ALA A CA 1
ATOM 644 C C . ALA A 1 88 ? -0.286 0.813 11.118 1.00 91.69 88 ALA A C 1
ATOM 646 O O . ALA A 1 88 ? -1.001 1.796 10.955 1.00 91.69 88 ALA A O 1
ATOM 647 N N . ARG A 1 89 ? 0.898 0.869 11.730 1.00 90.69 89 ARG A N 1
ATOM 648 C CA . ARG A 1 89 ? 1.426 2.094 12.328 1.00 90.69 89 ARG A CA 1
ATOM 649 C C . ARG A 1 89 ? 1.579 3.223 11.307 1.00 90.69 89 ARG A C 1
ATOM 651 O O . ARG A 1 89 ? 1.159 4.343 11.576 1.00 90.69 89 ARG A O 1
ATOM 658 N N . TRP A 1 90 ? 2.139 2.930 10.132 1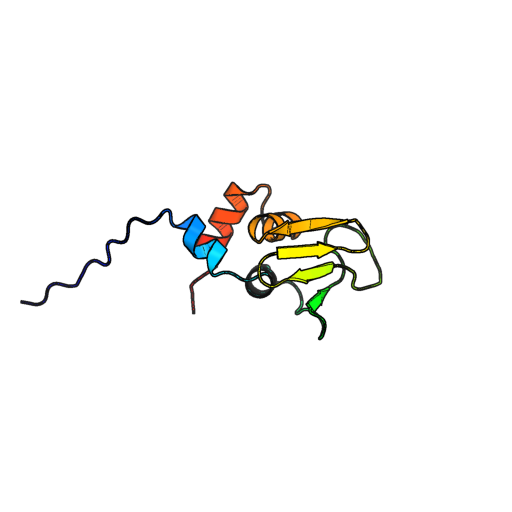.00 93.19 90 TRP A N 1
ATOM 659 C CA . TRP A 1 90 ? 2.259 3.926 9.067 1.00 93.19 90 TRP A CA 1
ATOM 660 C C . TRP A 1 90 ? 0.886 4.482 8.675 1.00 93.19 90 TRP A C 1
ATOM 662 O O . TRP A 1 90 ? 0.727 5.691 8.526 1.00 93.19 90 TRP A O 1
ATOM 672 N N . LEU A 1 91 ? -0.125 3.619 8.551 1.00 92.19 91 LEU A N 1
ATOM 673 C CA . LEU A 1 91 ? -1.472 4.065 8.220 1.00 92.19 91 LEU A CA 1
ATOM 674 C C . LEU A 1 91 ? -2.040 4.981 9.308 1.00 92.19 91 LEU A C 1
ATOM 676 O O . LEU A 1 91 ? -2.621 6.002 8.974 1.00 92.19 91 LEU A O 1
ATOM 680 N N . GLU A 1 92 ? -1.847 4.662 10.587 1.00 89.81 92 GLU A N 1
ATOM 681 C CA . GLU A 1 92 ? -2.297 5.514 11.697 1.00 89.81 92 GLU A CA 1
ATOM 682 C C . GLU A 1 92 ? -1.646 6.903 11.690 1.00 89.81 92 GLU A C 1
ATOM 684 O O . GLU A 1 92 ? -2.308 7.896 11.973 1.00 89.81 92 GLU A O 1
ATOM 689 N N . GLU A 1 93 ? -0.358 6.983 11.353 1.00 89.00 93 GLU A N 1
ATOM 690 C CA . GLU A 1 93 ? 0.395 8.242 11.327 1.00 89.00 93 GLU A CA 1
ATOM 691 C C . GLU A 1 93 ? -0.034 9.153 10.157 1.00 89.00 93 GLU A C 1
ATOM 693 O O . GLU A 1 93 ? 0.004 10.383 10.275 1.00 89.00 93 GLU A O 1
ATOM 698 N N . ASN A 1 94 ? -0.473 8.557 9.043 1.00 89.88 94 ASN A N 1
ATOM 699 C CA . ASN A 1 94 ? -0.758 9.260 7.788 1.00 89.88 94 ASN A CA 1
ATOM 700 C C . ASN A 1 94 ? -2.262 9.424 7.489 1.00 89.88 94 ASN A C 1
ATOM 702 O O . ASN A 1 94 ? -2.633 10.271 6.678 1.00 89.88 94 ASN A O 1
ATOM 706 N N . PHE A 1 95 ? -3.143 8.644 8.123 1.00 87.56 95 PHE A N 1
ATOM 707 C CA . PHE A 1 95 ? -4.587 8.648 7.870 1.00 87.56 95 PHE A CA 1
ATOM 708 C C . PHE A 1 95 ? -5.355 9.447 8.934 1.00 87.56 95 PHE A C 1
ATOM 710 O O . PHE A 1 95 ? -5.306 9.123 10.117 1.00 87.56 95 PHE A O 1
ATOM 717 N N . GLY A 1 96 ? -6.141 10.447 8.514 1.00 69.06 96 GLY A N 1
ATOM 718 C CA . GLY A 1 96 ? -6.988 11.249 9.415 1.00 69.06 96 GLY A CA 1
ATOM 719 C C . GLY A 1 96 ? -6.607 12.726 9.554 1.00 69.06 96 GLY A C 1
ATOM 720 O O . GLY A 1 96 ? -7.206 13.414 10.376 1.00 69.06 96 GLY A O 1
ATOM 721 N N . HIS A 1 97 ? -5.658 13.213 8.751 1.00 59.31 97 HIS A N 1
ATOM 722 C CA . HIS A 1 97 ? -5.431 14.646 8.538 1.00 59.31 97 HIS A CA 1
ATOM 723 C C . HIS A 1 97 ? -6.279 15.107 7.340 1.00 59.31 97 HIS A C 1
ATOM 725 O O . HIS A 1 97 ? -5.763 15.199 6.230 1.00 59.31 97 HIS A O 1
ATOM 731 N N . ASP A 1 98 ? -7.584 15.295 7.544 1.00 45.31 98 ASP A N 1
ATOM 732 C CA . ASP A 1 98 ? -8.468 16.011 6.603 1.00 45.31 98 ASP A CA 1
ATOM 733 C C . ASP A 1 98 ? -8.848 17.368 7.210 1.00 45.31 98 ASP A C 1
ATOM 735 O O . ASP A 1 98 ? -9.190 17.383 8.420 1.00 45.31 98 ASP A O 1
#

Secondary structure (DSSP, 8-state):
------------HHHHHHHH--HHHHHHHTTPPPP-TTSEE--SSS--SS--EEEETTEEEETTT--EEEHHHHHHHTTS-SSHHHHHHHHHHHS---

Sequence (98 aa):
MTRRATTSTRHDGTSSIVERATARDVLRLAGFAEPNRSGMISCPIHAERSASFHLLTKGFRCFGCGARGGILDLIAVLGVAGDRATAARWLEENFGHD

Foldseek 3Di:
DDPPDDPPDPDPLLVVLLVVDFLQNLCVLLVHDHAPPQQFDCQLQDDDPDGQWHGDGFWIAGPPPGDTDGQLVSCCSSVNDVDSVRSSVSSSVRPDPD

InterPro domains:
  IPR002694 Zinc finger, CHC2-type [PF01807] (42-75)
  IPR036977 DNA Primase, CHC2-type zinc finger [G3DSA:3.90.580.10] (8-98)

Radius of gyration: 15.97 Å; chains: 1; bounding box: 26×39×54 Å

pLDDT: mean 84.19, std 14.79, range [45.31, 95.75]